Protein AF-A0A7J5Y6T3-F1 (afdb_monomer)

Radius of gyration: 36.77 Å; Cα contacts (8 Å, |Δi|>4): 49; chains: 1; bounding box: 74×50×98 Å

Secondary structure (DSSP, 8-state):
-HHHHHHHTT-TT----TT----GGGS-GGGEE-SSSS-EEPTT---------GGG----S------------S--TT---SSHHHHHHHHHHHHHHHHHHHHHHH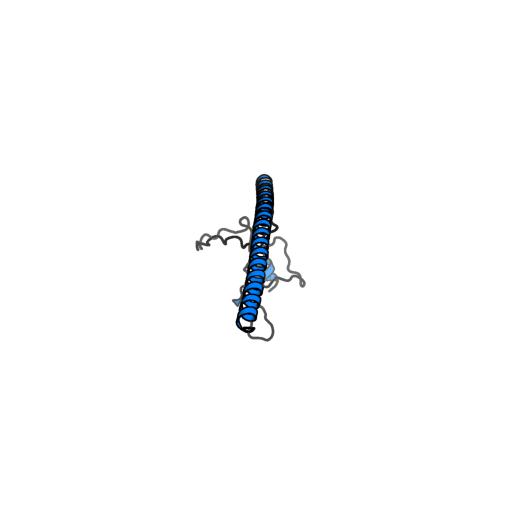HHHHHHHHHHHHHHHHHHHHHHHHHHHHHHHHHHT--

InterPro domains:
  IPR006612 THAP-type zinc finger [PF05485] (2-50)
  IPR006612 THAP-type zinc finger [PS50950] (1-50)
  IPR006612 THAP-type zinc finger [SM00980] (2-56)
  IPR026521 THAP domain-containing protein 2 [PTHR47696] (2-133)
  IPR038441 THAP-type zinc finger superfamily [G3DSA:6.20.210.20] (1-43)

Sequence (143 aa):
MRKKWEVALRREGFTASESSVICSEHFKQDDFDRTGQIVRLRDGVIPSIFSFPVHLQRDDPEASTSHSQPQPNDDHSYVLPASPTALKARLNEALARVESLDRERKNAMAREKRAKTTVRSLLGDLRKRTSLMKNSKRGLIST

Organism: Dissostichus mawsoni (NCBI:txid36200)

Foldseek 3Di:
DQVLQQVQVVDPPDDQDPPDDDDPQQFDPVQWDPVDPDTDGDPPDYRNDDPDPPVPDDDPPPDPDDDPPPPPDPPPPPDQPPDPVVNVVVVVVVVVVVVVVVVVVVVVVVVVVVVVVVVVVVVVVVVVVVVVVVVVVVVVVPD

pLDDT: mean 80.14, std 16.53, range [40.59, 98.75]

Solvent-accessible surface area (backbone atoms only — not comparable to full-atom values): 9112 Å² total; per-residue (Å²): 105,60,76,59,39,34,64,56,66,70,46,88,91,56,74,72,50,95,82,64,77,78,66,72,79,26,42,62,78,84,47,44,43,66,93,54,100,56,82,40,74,47,93,83,70,60,55,74,57,69,90,62,57,80,93,69,56,77,89,69,97,81,71,96,67,87,71,75,74,76,73,80,74,92,79,54,90,84,65,72,61,97,40,73,67,57,44,52,50,54,51,54,52,51,50,52,50,52,56,50,50,54,51,50,52,54,52,50,52,52,50,51,53,49,50,56,50,54,53,53,50,54,52,49,53,52,50,54,53,52,52,51,53,54,52,55,56,54,60,72,74,74,117

Mean predicted aligned error: 18.5 Å

Structure (mmCIF, N/CA/C/O backbone):
data_AF-A0A7J5Y6T3-F1
#
_entry.id   AF-A0A7J5Y6T3-F1
#
loop_
_atom_site.group_PDB
_atom_site.id
_atom_site.type_symbol
_atom_site.label_atom_id
_atom_site.label_alt_id
_atom_site.label_comp_id
_atom_site.label_asym_id
_atom_site.label_entity_id
_atom_site.label_seq_id
_atom_site.pdbx_PDB_ins_code
_atom_site.Cartn_x
_atom_site.Cartn_y
_atom_site.Cartn_z
_atom_site.occupancy
_atom_site.B_iso_or_equiv
_atom_site.auth_seq_id
_atom_site.auth_comp_id
_atom_site.auth_asym_id
_atom_site.auth_atom_id
_atom_site.pdbx_PDB_model_num
ATOM 1 N N . MET A 1 1 ? 14.670 -25.454 -41.495 1.00 70.69 1 MET 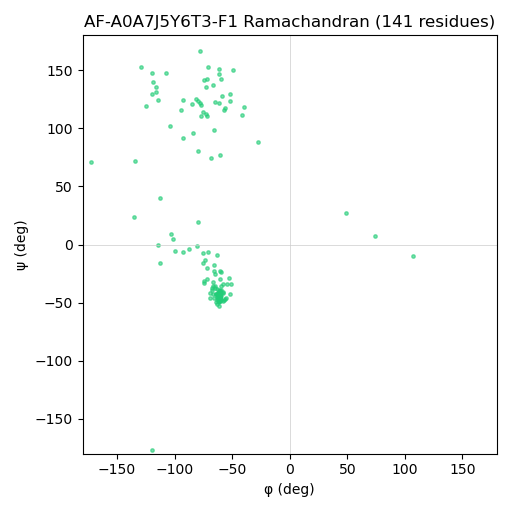A N 1
ATOM 2 C CA . MET A 1 1 ? 14.091 -24.389 -40.642 1.00 70.69 1 MET A CA 1
ATOM 3 C C . MET A 1 1 ? 15.123 -23.464 -40.021 1.00 70.69 1 MET A C 1
ATOM 5 O O . MET A 1 1 ? 15.042 -22.281 -40.304 1.00 70.69 1 MET A O 1
ATOM 9 N N . ARG A 1 2 ? 16.126 -23.955 -39.276 1.00 73.81 2 ARG A N 1
ATOM 10 C CA . ARG A 1 2 ? 17.092 -23.097 -38.550 1.00 73.81 2 ARG A CA 1
ATOM 11 C C . ARG A 1 2 ? 17.781 -22.012 -39.402 1.00 73.81 2 ARG A C 1
ATOM 13 O O . ARG A 1 2 ? 17.776 -20.859 -39.001 1.00 73.81 2 ARG A O 1
ATOM 20 N N . LYS A 1 3 ? 18.222 -22.331 -40.627 1.00 75.38 3 LYS A N 1
ATOM 21 C CA . LYS A 1 3 ? 18.773 -21.335 -41.577 1.00 75.38 3 LYS A CA 1
ATOM 22 C C . LYS A 1 3 ? 17.807 -20.188 -41.916 1.00 75.38 3 LYS A C 1
ATOM 24 O O . LYS A 1 3 ? 18.225 -19.059 -42.117 1.00 75.38 3 LYS A O 1
ATOM 29 N N . LYS A 1 4 ? 16.495 -20.457 -41.972 1.00 77.06 4 LYS A N 1
ATOM 30 C CA . LYS A 1 4 ? 15.481 -19.410 -42.198 1.00 77.06 4 LYS A CA 1
ATOM 31 C C . LYS A 1 4 ? 15.317 -18.518 -40.960 1.00 77.06 4 LYS A C 1
ATOM 33 O O . LYS A 1 4 ? 14.991 -17.345 -41.095 1.00 77.06 4 LYS A O 1
ATOM 38 N N . TRP A 1 5 ? 15.557 -19.060 -39.764 1.00 82.44 5 TRP A N 1
ATOM 39 C CA . TRP A 1 5 ? 15.479 -18.311 -38.508 1.00 82.44 5 TRP A CA 1
ATOM 40 C C . TRP A 1 5 ? 16.670 -17.371 -38.315 1.00 82.44 5 TRP A C 1
ATOM 42 O O . TRP A 1 5 ? 16.485 -16.293 -37.766 1.00 82.44 5 TRP A O 1
ATOM 52 N N . GLU A 1 6 ? 17.856 -17.724 -38.821 1.00 80.69 6 GLU A N 1
ATOM 53 C CA . GLU A 1 6 ? 19.029 -16.832 -38.831 1.00 80.69 6 GLU A CA 1
ATOM 54 C C . GLU A 1 6 ? 18.716 -15.504 -39.530 1.00 80.69 6 GLU A C 1
ATOM 56 O O . GLU A 1 6 ? 18.975 -14.431 -38.990 1.00 80.69 6 GLU A O 1
ATOM 61 N N . VAL A 1 7 ? 18.066 -15.581 -40.696 1.00 76.44 7 VAL A N 1
ATOM 62 C CA . VAL A 1 7 ? 17.660 -14.406 -41.480 1.00 76.44 7 VAL A CA 1
ATOM 63 C C . VAL A 1 7 ? 16.576 -13.598 -40.758 1.00 76.44 7 VAL A C 1
ATOM 65 O O . VAL A 1 7 ? 16.604 -12.368 -40.760 1.00 76.44 7 VAL A O 1
ATOM 68 N N . ALA A 1 8 ? 15.627 -14.276 -40.112 1.00 74.38 8 ALA A N 1
ATOM 69 C CA . ALA A 1 8 ? 14.491 -13.638 -39.449 1.00 74.38 8 ALA A CA 1
ATOM 70 C C . ALA A 1 8 ? 14.845 -12.942 -38.134 1.00 74.38 8 ALA A C 1
ATOM 72 O O . ALA A 1 8 ? 14.272 -11.902 -37.819 1.00 74.38 8 ALA A O 1
ATOM 73 N N . LEU A 1 9 ? 15.819 -13.482 -37.398 1.00 74.88 9 LEU A N 1
ATOM 74 C CA . LEU A 1 9 ? 16.324 -12.885 -36.164 1.00 74.88 9 LEU A CA 1
ATOM 75 C C . LEU A 1 9 ? 17.033 -11.548 -36.409 1.00 74.88 9 LEU A C 1
ATOM 77 O O . LEU A 1 9 ? 17.212 -10.788 -35.460 1.00 74.88 9 LEU A O 1
ATOM 81 N N . ARG A 1 10 ? 17.437 -11.259 -37.661 1.00 70.00 10 ARG A N 1
ATOM 82 C CA . ARG A 1 10 ? 18.110 -10.012 -38.078 1.00 70.00 10 ARG A CA 1
ATOM 83 C C . ARG A 1 10 ? 19.289 -9.627 -37.168 1.00 70.00 10 ARG A C 1
ATOM 85 O O . ARG A 1 10 ? 19.619 -8.453 -37.030 1.00 70.00 10 ARG A O 1
ATOM 92 N N . ARG A 1 11 ? 19.922 -10.618 -36.534 1.00 74.69 11 ARG A N 1
ATOM 93 C CA . ARG A 1 11 ? 21.048 -10.433 -35.621 1.00 74.69 11 ARG A CA 1
ATOM 94 C C . ARG A 1 11 ? 22.339 -10.603 -36.406 1.00 74.69 11 ARG A C 1
ATOM 96 O O . ARG A 1 11 ? 22.611 -11.685 -36.924 1.00 74.69 11 ARG A O 1
ATOM 103 N N . GLU A 1 12 ? 23.120 -9.534 -36.498 1.00 69.62 12 GLU A N 1
ATOM 104 C CA . GLU A 1 12 ? 24.398 -9.551 -37.207 1.00 69.62 12 GLU A CA 1
ATOM 105 C C . GLU A 1 12 ? 25.333 -10.612 -36.601 1.00 69.62 12 GLU A C 1
ATOM 107 O O . GLU A 1 12 ? 25.502 -10.692 -35.382 1.00 69.62 12 GLU A O 1
ATOM 112 N N . GLY A 1 13 ? 25.872 -11.491 -37.451 1.00 72.69 13 GLY A N 1
ATOM 113 C CA . GLY A 1 13 ? 26.763 -12.581 -37.041 1.00 72.69 13 GLY A CA 1
ATOM 114 C C . GLY A 1 13 ? 26.096 -13.771 -36.336 1.00 72.69 13 GLY A C 1
ATOM 115 O O . GLY A 1 13 ? 26.804 -14.652 -35.848 1.00 72.69 13 GLY A O 1
ATOM 116 N N . PHE A 1 14 ? 24.762 -13.846 -36.261 1.00 78.12 14 PHE A N 1
ATOM 117 C CA . PHE A 1 14 ? 24.099 -15.002 -35.653 1.00 78.12 14 PHE A CA 1
ATOM 118 C C . PHE A 1 14 ? 24.066 -16.207 -36.600 1.00 78.12 14 PHE A C 1
ATOM 120 O O . PHE A 1 14 ? 23.480 -16.151 -37.678 1.00 78.12 14 PHE A O 1
ATOM 127 N N . THR A 1 15 ? 24.645 -17.319 -36.149 1.00 78.62 15 THR A N 1
ATOM 128 C CA . THR A 1 15 ? 24.529 -18.637 -36.788 1.00 78.62 15 THR A CA 1
ATOM 129 C C . THR A 1 15 ? 23.772 -19.558 -35.836 1.00 78.62 15 THR A C 1
ATOM 131 O O . THR A 1 15 ? 24.157 -19.701 -34.674 1.00 78.62 15 THR A O 1
ATOM 134 N N . ALA A 1 16 ? 22.679 -20.159 -36.298 1.00 76.75 16 ALA A N 1
ATOM 135 C CA . ALA A 1 16 ? 21.840 -21.023 -35.487 1.00 76.75 16 ALA A CA 1
ATOM 136 C C . ALA A 1 16 ? 22.572 -22.343 -35.219 1.00 76.75 16 ALA A C 1
ATOM 138 O O . ALA A 1 16 ? 22.746 -23.176 -36.109 1.00 76.75 16 ALA A O 1
ATOM 139 N N . SER A 1 17 ? 22.971 -22.542 -33.965 1.00 79.56 17 SER A N 1
ATOM 140 C CA . SER A 1 17 ? 23.525 -23.809 -33.490 1.00 79.56 17 SER A CA 1
ATOM 141 C C . SER A 1 17 ? 22.409 -24.830 -33.244 1.00 79.56 17 SER A C 1
ATOM 143 O O . SER A 1 17 ? 21.225 -24.489 -33.179 1.00 79.56 17 SER A O 1
ATOM 145 N N . GLU A 1 18 ? 22.759 -26.104 -33.073 1.00 77.56 18 GLU A N 1
ATOM 146 C CA . GLU A 1 18 ? 21.785 -27.152 -32.742 1.00 77.56 18 GLU A CA 1
ATOM 147 C C . GLU A 1 18 ? 21.133 -26.954 -31.371 1.00 77.56 18 GLU A C 1
ATOM 149 O O . GLU A 1 18 ? 19.998 -27.379 -31.166 1.00 77.56 18 GLU A O 1
ATOM 154 N N . SER A 1 19 ? 21.827 -26.257 -30.469 1.00 80.62 19 SER A N 1
ATOM 155 C CA . SER A 1 19 ? 21.327 -25.849 -29.156 1.00 80.62 19 SER A CA 1
ATOM 156 C C . SER A 1 19 ? 20.579 -24.513 -29.170 1.00 80.62 19 SER A C 1
ATOM 158 O O . SER A 1 19 ? 20.056 -24.095 -28.137 1.00 80.62 19 SER A O 1
ATOM 160 N N . SER A 1 20 ? 20.520 -23.815 -30.310 1.00 79.12 20 SER A N 1
ATOM 161 C CA . SER A 1 20 ? 19.794 -22.550 -30.409 1.00 79.12 20 SER A CA 1
ATOM 162 C C . SER A 1 20 ? 18.290 -22.803 -30.398 1.00 79.12 20 SER A C 1
ATOM 164 O O . SER A 1 20 ? 17.721 -23.355 -31.340 1.00 79.12 20 SER A O 1
ATOM 166 N N . VAL A 1 21 ? 17.650 -22.359 -29.322 1.00 83.56 21 VAL A N 1
ATOM 167 C CA . VAL A 1 21 ? 16.203 -22.424 -29.124 1.00 83.56 21 VAL A CA 1
ATOM 168 C C . VAL A 1 21 ? 15.590 -21.033 -29.249 1.00 83.56 21 VAL A C 1
ATOM 170 O O . VAL A 1 21 ? 16.221 -20.033 -28.910 1.00 83.56 21 VAL A O 1
ATOM 173 N N . ILE A 1 22 ? 14.357 -20.973 -29.749 1.00 82.06 22 ILE A N 1
ATOM 174 C CA . ILE A 1 22 ? 13.567 -19.743 -29.851 1.00 82.06 22 ILE A CA 1
ATOM 175 C C . ILE A 1 22 ? 12.300 -19.949 -29.027 1.00 82.06 22 ILE A C 1
ATOM 177 O O . ILE A 1 22 ? 11.620 -20.965 -29.181 1.00 82.06 22 ILE A O 1
ATOM 181 N N . CYS A 1 23 ? 11.998 -18.998 -28.144 1.00 83.06 23 CYS A N 1
ATOM 182 C CA . CYS A 1 23 ? 10.793 -19.031 -27.321 1.00 83.06 23 CYS A CA 1
ATOM 183 C C . CYS A 1 23 ? 9.529 -18.996 -28.195 1.00 83.06 23 CYS A C 1
ATOM 185 O O . CYS A 1 23 ? 9.495 -18.331 -29.231 1.00 83.06 23 CYS A O 1
ATOM 187 N N . SER A 1 24 ? 8.464 -19.671 -27.754 1.00 85.12 24 SER A N 1
ATOM 188 C CA . SER A 1 24 ? 7.184 -19.736 -28.475 1.00 85.12 24 SER A CA 1
ATOM 189 C C . SER A 1 24 ? 6.532 -18.369 -28.708 1.00 85.12 24 SER A C 1
ATOM 191 O O . SER A 1 24 ? 5.762 -18.222 -29.647 1.00 85.12 24 SER A O 1
ATOM 193 N N . GLU A 1 25 ? 6.855 -17.372 -27.882 1.00 82.88 25 GLU A N 1
ATOM 194 C CA . GLU A 1 25 ? 6.362 -15.991 -27.990 1.00 82.88 25 GLU A CA 1
ATOM 195 C C . GLU A 1 25 ? 6.745 -15.307 -29.313 1.00 82.88 25 GLU A C 1
ATOM 197 O O . GLU A 1 25 ? 6.055 -14.402 -29.772 1.00 82.88 25 GLU A O 1
ATOM 202 N N . HIS A 1 26 ? 7.802 -15.778 -29.980 1.00 86.94 26 HIS A N 1
ATOM 203 C CA . HIS A 1 26 ? 8.239 -15.222 -31.261 1.00 86.94 26 HIS A CA 1
ATOM 204 C C . HIS A 1 26 ? 7.434 -15.725 -32.472 1.00 86.94 26 HIS A C 1
ATOM 206 O O . HIS A 1 26 ? 7.684 -15.302 -33.606 1.00 86.94 26 HIS A O 1
ATOM 212 N N . PHE A 1 27 ? 6.464 -16.611 -32.247 1.00 85.69 27 PHE A N 1
ATOM 213 C CA . PHE A 1 27 ? 5.630 -17.231 -33.272 1.00 85.69 27 PHE A CA 1
ATOM 214 C C . PHE A 1 27 ? 4.155 -16.897 -33.043 1.00 85.69 27 PHE A C 1
ATOM 216 O O . PHE A 1 27 ? 3.712 -16.736 -31.903 1.00 85.69 27 PHE A O 1
ATOM 223 N N . LYS A 1 28 ? 3.369 -16.789 -34.119 1.00 85.31 28 LYS A N 1
ATOM 224 C CA . LYS A 1 28 ? 1.928 -16.537 -33.992 1.00 85.31 28 LYS A CA 1
ATOM 225 C C . LYS A 1 28 ? 1.248 -17.790 -33.454 1.00 85.31 28 LYS A C 1
ATOM 227 O O . LYS A 1 28 ? 1.701 -18.906 -33.688 1.00 85.31 28 LYS A O 1
ATOM 232 N N . GLN A 1 29 ? 0.122 -17.630 -32.762 1.00 84.19 29 GLN A N 1
ATOM 233 C CA . GLN A 1 29 ? -0.599 -18.789 -32.222 1.00 84.19 29 GLN A CA 1
ATOM 234 C C . GLN A 1 29 ? -1.067 -19.766 -33.317 1.00 84.19 29 GLN A C 1
ATOM 236 O O . GLN A 1 29 ? -1.094 -20.970 -33.064 1.00 84.19 29 GLN A O 1
ATOM 241 N N . ASP A 1 30 ? -1.352 -19.267 -34.523 1.00 84.94 30 ASP A N 1
ATOM 242 C CA . ASP A 1 30 ? -1.808 -20.053 -35.683 1.00 84.94 30 ASP A CA 1
ATOM 243 C C . ASP A 1 30 ? -0.706 -20.925 -36.309 1.00 84.94 30 ASP A C 1
ATOM 245 O O . ASP A 1 30 ? -0.982 -21.924 -36.987 1.00 84.94 30 ASP A O 1
ATOM 249 N N . ASP A 1 31 ? 0.553 -20.578 -36.041 1.00 86.69 31 ASP A N 1
ATOM 250 C CA . ASP A 1 31 ? 1.721 -21.308 -36.524 1.00 86.69 31 ASP A CA 1
ATOM 251 C C . ASP A 1 31 ? 1.928 -22.643 -35.790 1.00 86.69 31 ASP A C 1
ATOM 253 O O . ASP A 1 31 ? 2.715 -23.492 -36.224 1.00 86.69 31 ASP A O 1
ATOM 257 N N . PHE A 1 32 ? 1.227 -22.833 -34.668 1.00 87.81 32 PHE A N 1
ATOM 258 C CA . PHE A 1 32 ? 1.295 -24.041 -33.863 1.00 87.81 32 PHE A CA 1
ATOM 259 C C . PHE A 1 32 ? 0.215 -25.044 -34.273 1.00 87.81 32 PHE A C 1
ATOM 261 O O . PHE A 1 32 ? -0.987 -24.788 -34.191 1.00 87.81 32 PHE A O 1
ATOM 268 N N . ASP A 1 33 ? 0.650 -26.249 -34.616 1.00 86.19 33 ASP A N 1
ATOM 269 C CA . ASP A 1 33 ? -0.210 -27.411 -34.762 1.00 86.19 33 ASP A CA 1
ATOM 270 C C . ASP A 1 33 ? -0.570 -27.969 -33.385 1.00 86.19 33 ASP A C 1
ATOM 272 O O . ASP A 1 33 ? 0.265 -28.556 -32.690 1.00 86.19 33 ASP A O 1
ATOM 276 N N . ARG A 1 34 ? -1.842 -27.813 -33.007 1.00 85.81 34 ARG A N 1
ATOM 277 C CA . ARG A 1 34 ? -2.421 -28.370 -31.769 1.00 85.81 34 ARG A CA 1
ATOM 278 C C . ARG A 1 34 ? -3.242 -29.643 -31.996 1.00 85.81 34 ARG A C 1
ATOM 280 O O . ARG A 1 34 ? -3.829 -30.167 -31.062 1.00 85.81 34 ARG A O 1
ATOM 287 N N . THR A 1 35 ? -3.279 -30.159 -33.224 1.00 82.56 35 THR A N 1
ATOM 288 C CA . THR A 1 35 ? -4.097 -31.324 -33.616 1.00 82.56 35 THR A CA 1
ATOM 289 C C . THR A 1 35 ? -3.580 -32.656 -33.043 1.00 82.56 35 THR A C 1
ATOM 291 O O . THR A 1 35 ? -4.219 -33.688 -33.216 1.00 82.56 35 THR A O 1
ATOM 294 N N . GLY A 1 36 ? -2.415 -32.674 -32.382 1.00 76.06 36 GLY A N 1
ATOM 295 C CA . GLY A 1 36 ? -1.810 -33.880 -31.804 1.00 76.06 36 GLY A CA 1
ATOM 296 C C . GLY A 1 36 ? -1.610 -33.809 -30.287 1.00 76.06 36 GLY A C 1
ATOM 297 O O . GLY A 1 36 ? -1.941 -32.820 -29.647 1.00 76.06 36 GLY A O 1
ATOM 298 N N . GLN A 1 37 ? -1.001 -34.857 -29.717 1.00 78.56 37 GLN A N 1
ATOM 299 C CA . GLN A 1 37 ? -0.632 -34.915 -28.290 1.00 78.56 37 GLN A CA 1
ATOM 300 C C . GLN A 1 37 ? 0.447 -33.895 -27.886 1.00 78.56 37 GLN A C 1
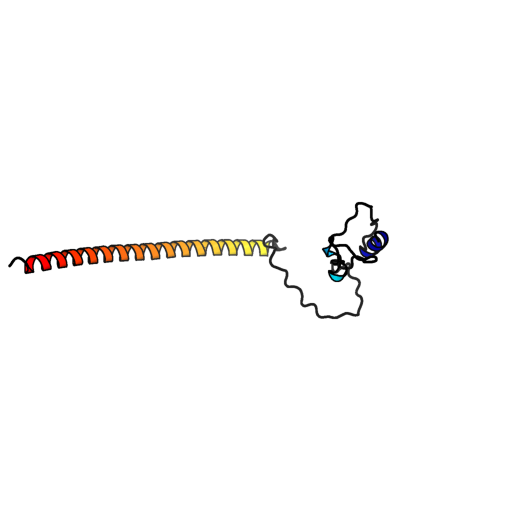ATOM 302 O O . GLN A 1 37 ? 0.554 -33.550 -26.713 1.00 78.56 37 GLN A O 1
ATOM 307 N N . ILE A 1 38 ? 1.250 -33.422 -28.844 1.00 82.50 38 ILE A N 1
ATOM 308 C CA . ILE A 1 38 ? 2.285 -32.406 -28.633 1.00 82.50 38 ILE A CA 1
ATOM 309 C C . ILE A 1 38 ? 1.990 -31.178 -29.489 1.00 82.50 38 ILE A C 1
ATOM 311 O O . ILE A 1 38 ? 1.609 -31.308 -30.655 1.00 82.50 38 ILE A O 1
ATOM 315 N N . VAL A 1 39 ? 2.212 -29.997 -28.915 1.00 85.38 39 VAL A N 1
ATOM 316 C CA . VAL A 1 39 ? 2.184 -28.732 -29.651 1.00 85.38 39 VAL A CA 1
ATOM 317 C C . VAL A 1 39 ? 3.489 -28.617 -30.430 1.00 85.38 39 VAL A C 1
ATOM 319 O O . VAL A 1 39 ? 4.569 -28.636 -29.842 1.00 85.38 39 VAL A O 1
ATOM 322 N N . ARG A 1 40 ? 3.396 -28.517 -31.756 1.00 86.94 40 ARG A N 1
ATOM 323 C CA . ARG A 1 40 ? 4.560 -28.393 -32.644 1.00 86.94 40 ARG A CA 1
ATOM 324 C C . ARG A 1 40 ? 4.382 -27.211 -33.587 1.00 86.94 40 ARG A C 1
ATOM 326 O O . ARG A 1 40 ? 3.256 -26.852 -33.906 1.00 86.94 40 ARG A O 1
ATOM 333 N N . LEU A 1 41 ? 5.479 -26.615 -34.039 1.00 87.75 41 LEU A N 1
ATOM 334 C CA . LEU A 1 41 ? 5.416 -25.634 -35.120 1.00 87.75 41 LEU A CA 1
ATOM 335 C C . LEU A 1 41 ? 5.171 -26.327 -36.458 1.00 87.75 41 LEU A C 1
ATOM 337 O O . LEU A 1 41 ? 5.744 -27.388 -36.716 1.00 87.75 41 LEU A O 1
ATOM 341 N N . ARG A 1 42 ? 4.358 -25.695 -37.307 1.00 86.38 42 ARG A N 1
ATOM 342 C CA . ARG A 1 42 ? 4.158 -26.121 -38.695 1.00 86.38 42 ARG A CA 1
ATOM 343 C C . ARG A 1 42 ? 5.470 -26.059 -39.479 1.00 86.38 42 ARG A C 1
ATOM 345 O O . ARG A 1 42 ? 6.343 -25.222 -39.221 1.00 86.38 42 ARG A O 1
ATOM 352 N N . ASP A 1 43 ? 5.591 -26.927 -40.479 1.00 82.50 43 ASP A N 1
ATOM 353 C CA . ASP A 1 43 ? 6.743 -26.914 -41.375 1.00 82.50 43 ASP A CA 1
ATOM 354 C C . ASP A 1 43 ? 6.758 -25.609 -42.187 1.00 82.50 43 ASP A C 1
ATOM 356 O O . ASP A 1 43 ? 5.802 -25.258 -42.870 1.00 82.50 43 ASP A O 1
ATOM 360 N N . GLY A 1 44 ? 7.847 -24.854 -42.077 1.00 79.62 44 GLY A N 1
ATOM 361 C CA . GLY A 1 44 ? 8.106 -23.659 -42.879 1.00 79.62 44 GLY A CA 1
ATOM 362 C C . GLY A 1 44 ? 7.967 -22.357 -42.111 1.00 79.62 44 GLY A C 1
ATOM 363 O O . GLY A 1 44 ? 8.399 -21.330 -42.632 1.00 79.62 44 GLY A O 1
ATOM 364 N N . VAL A 1 45 ? 7.439 -22.402 -40.885 1.00 83.25 45 VAL A N 1
ATOM 365 C CA . VAL A 1 45 ? 7.200 -21.212 -40.068 1.00 83.25 45 VAL A CA 1
ATOM 366 C C . VAL A 1 45 ? 8.513 -20.554 -39.653 1.00 83.25 45 VAL A C 1
ATOM 368 O O . VAL A 1 45 ? 9.489 -21.191 -39.237 1.00 83.25 45 VAL A O 1
ATOM 371 N N . ILE A 1 46 ? 8.507 -19.232 -39.748 1.00 82.69 46 ILE A N 1
ATOM 372 C CA . ILE A 1 46 ? 9.598 -18.354 -39.365 1.00 82.69 46 ILE A CA 1
ATOM 373 C C . ILE A 1 46 ? 9.101 -17.479 -38.205 1.00 82.69 46 ILE A C 1
ATOM 375 O O . ILE A 1 46 ? 7.979 -16.980 -38.291 1.00 82.69 46 ILE A O 1
ATOM 379 N N . PRO A 1 47 ? 9.894 -17.275 -37.136 1.00 81.69 47 PRO A N 1
ATOM 380 C CA . PRO A 1 47 ? 9.512 -16.362 -36.068 1.00 81.69 47 PRO A CA 1
ATOM 381 C C . PRO A 1 47 ? 9.367 -14.955 -36.650 1.00 81.69 47 PRO A C 1
ATOM 383 O O . PRO A 1 47 ? 10.298 -14.432 -37.263 1.00 81.69 47 PRO A O 1
ATOM 386 N N . SER A 1 48 ? 8.183 -14.368 -36.511 1.00 77.25 48 SER A N 1
ATOM 387 C CA . SER A 1 48 ? 7.865 -13.044 -37.058 1.00 77.25 48 SER A CA 1
ATOM 388 C C . SER A 1 48 ? 7.638 -11.999 -35.971 1.00 77.25 48 SER A C 1
ATOM 390 O O . SER A 1 48 ? 7.609 -10.808 -36.263 1.00 77.25 48 SER A O 1
ATOM 392 N N . ILE A 1 49 ? 7.418 -12.433 -34.727 1.00 77.19 49 ILE A N 1
ATOM 393 C CA . ILE A 1 49 ? 7.110 -11.546 -33.607 1.00 77.19 49 ILE A CA 1
ATOM 394 C C . ILE A 1 49 ? 8.427 -11.187 -32.920 1.00 77.19 49 ILE A C 1
ATOM 396 O O . ILE A 1 49 ? 8.908 -11.885 -32.029 1.00 77.19 49 ILE A O 1
ATOM 400 N N . PHE A 1 50 ? 9.025 -10.086 -33.362 1.00 75.69 50 PHE A N 1
ATOM 401 C CA . PHE A 1 50 ? 10.189 -9.487 -32.722 1.00 75.69 50 PHE A CA 1
ATOM 402 C C . PHE A 1 50 ? 9.886 -8.028 -32.396 1.00 75.69 50 PHE A C 1
ATOM 404 O O . PHE A 1 50 ? 9.629 -7.220 -33.288 1.00 75.69 50 PHE A O 1
ATOM 411 N N . SER A 1 51 ? 9.935 -7.676 -31.113 1.00 66.94 51 SER A N 1
ATOM 412 C CA . SER A 1 51 ? 9.852 -6.290 -30.661 1.00 66.94 51 SER A CA 1
ATOM 413 C C . SER A 1 51 ? 11.215 -5.619 -30.841 1.00 66.94 51 SER A C 1
ATOM 415 O O . SER A 1 51 ? 12.010 -5.527 -29.904 1.00 66.94 51 SER A O 1
ATOM 417 N N . PHE A 1 52 ? 11.520 -5.195 -32.068 1.00 66.19 52 PHE A N 1
ATOM 418 C CA . PHE A 1 52 ? 12.732 -4.425 -32.325 1.00 66.19 52 PHE A CA 1
ATOM 419 C C . PHE A 1 52 ? 12.576 -2.999 -31.764 1.00 66.19 52 PHE A C 1
ATOM 421 O O . PHE A 1 52 ? 11.525 -2.384 -31.970 1.00 66.19 52 PHE A O 1
ATOM 428 N N . PRO A 1 53 ? 13.595 -2.459 -31.068 1.00 67.75 53 PRO A N 1
ATOM 429 C CA . PRO A 1 53 ? 13.653 -1.051 -30.690 1.00 67.75 53 PRO A CA 1
ATOM 430 C C . PRO A 1 53 ? 13.378 -0.122 -31.878 1.00 67.75 53 PRO A C 1
ATOM 432 O O . PRO A 1 53 ? 13.742 -0.450 -33.003 1.00 67.75 53 PRO A O 1
ATOM 435 N N . VAL A 1 54 ? 12.809 1.061 -31.622 1.00 62.16 54 VAL A N 1
ATOM 436 C CA . VAL A 1 54 ? 12.390 2.038 -32.654 1.00 62.16 54 VAL A CA 1
ATOM 437 C C . VAL A 1 54 ? 13.499 2.350 -33.672 1.00 62.16 54 VAL A C 1
ATOM 439 O O . VAL A 1 54 ? 13.228 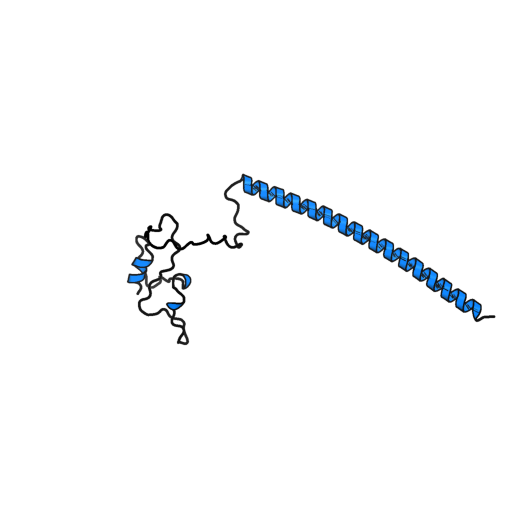2.497 -34.853 1.00 62.16 54 VAL A O 1
ATOM 442 N N . HIS A 1 55 ? 14.765 2.360 -33.246 1.00 64.81 55 HIS A N 1
ATOM 443 C CA . HIS A 1 55 ? 15.924 2.613 -34.114 1.00 64.81 55 HIS A CA 1
ATOM 444 C C . HIS A 1 55 ? 16.320 1.436 -35.035 1.00 64.81 55 HIS A C 1
ATOM 446 O O . HIS A 1 55 ? 17.216 1.584 -35.860 1.00 64.81 55 HIS A O 1
ATOM 452 N N . LEU A 1 56 ? 15.697 0.263 -34.878 1.00 61.50 56 LEU A N 1
ATOM 453 C CA . LEU A 1 56 ? 15.909 -0.949 -35.685 1.00 61.50 56 LEU A CA 1
ATOM 454 C C . LEU A 1 56 ? 14.669 -1.332 -36.510 1.00 61.50 56 LEU A C 1
ATOM 456 O O . LEU A 1 56 ? 14.695 -2.326 -37.242 1.00 61.50 56 LEU A O 1
ATOM 460 N N . GLN A 1 57 ? 13.584 -0.563 -36.403 1.00 66.38 57 GLN A N 1
ATOM 461 C CA . GLN A 1 57 ? 12.408 -0.715 -37.250 1.00 66.38 57 GLN A CA 1
ATOM 462 C C . GLN A 1 57 ? 12.708 -0.045 -38.595 1.00 66.38 57 GLN A C 1
ATOM 464 O O . GLN A 1 57 ? 13.119 1.110 -38.644 1.00 66.38 57 GLN A O 1
ATOM 469 N N . ARG A 1 58 ? 12.584 -0.794 -39.694 1.00 57.62 58 ARG A N 1
ATOM 470 C CA . ARG A 1 58 ? 12.592 -0.200 -41.034 1.00 57.62 58 ARG A CA 1
ATOM 471 C C . ARG A 1 58 ? 11.184 0.319 -41.290 1.00 57.62 58 ARG A C 1
ATOM 473 O O . ARG A 1 58 ? 10.238 -0.452 -41.149 1.00 57.62 58 ARG A O 1
ATOM 480 N N . ASP A 1 59 ? 11.075 1.595 -41.630 1.00 46.97 59 ASP A N 1
ATOM 481 C CA . ASP A 1 59 ? 9.829 2.205 -42.077 1.00 46.97 59 ASP A CA 1
ATOM 482 C C . ASP A 1 59 ? 9.417 1.585 -43.420 1.00 46.97 59 ASP A C 1
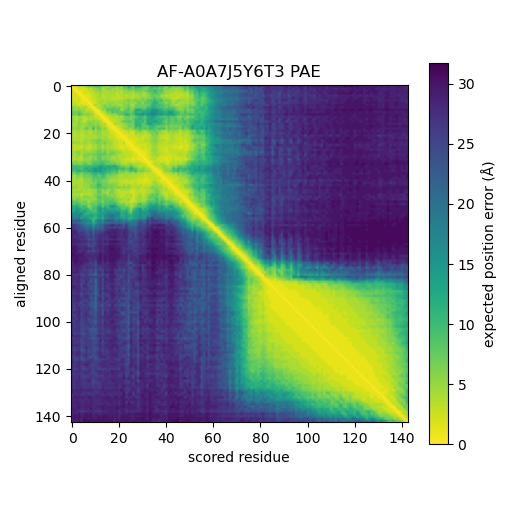ATOM 484 O O . ASP A 1 59 ? 9.926 1.964 -44.474 1.00 46.97 59 ASP A O 1
ATOM 488 N N . ASP A 1 60 ? 8.507 0.613 -43.389 1.00 48.16 60 ASP A N 1
ATOM 489 C CA . ASP A 1 60 ? 7.691 0.287 -44.557 1.00 48.16 60 ASP A CA 1
ATOM 490 C C . ASP A 1 60 ? 6.483 1.253 -44.550 1.00 48.16 60 ASP A C 1
ATOM 492 O O . ASP A 1 60 ? 5.737 1.281 -43.566 1.00 48.16 60 ASP A O 1
ATOM 496 N N . PRO A 1 61 ? 6.259 2.076 -45.595 1.00 48.25 61 PRO A N 1
ATOM 497 C CA . PRO A 1 61 ? 5.289 3.176 -45.557 1.00 48.25 61 PRO A CA 1
ATOM 498 C C . PRO A 1 61 ? 3.816 2.761 -45.754 1.00 48.25 61 PRO A C 1
ATOM 500 O O . PRO A 1 61 ? 2.980 3.606 -46.063 1.00 48.25 61 PRO A O 1
ATOM 503 N N . GLU A 1 62 ? 3.451 1.493 -45.556 1.00 46.81 62 GLU A N 1
ATOM 504 C CA . GLU A 1 62 ? 2.077 1.013 -45.760 1.00 46.81 62 GLU A CA 1
ATOM 505 C C . GLU A 1 62 ? 1.595 0.114 -44.614 1.00 46.81 62 GLU A C 1
ATOM 507 O O . GLU A 1 62 ? 1.439 -1.092 -44.755 1.00 46.81 62 GLU A O 1
ATOM 512 N N . ALA A 1 63 ? 1.341 0.718 -43.453 1.00 41.06 63 ALA A N 1
ATOM 513 C CA . ALA A 1 63 ? 0.288 0.286 -42.527 1.00 41.06 63 ALA A CA 1
ATOM 514 C C . ALA A 1 63 ? 0.142 1.307 -41.392 1.00 41.06 63 ALA A C 1
ATOM 516 O O . ALA A 1 63 ? 0.447 1.038 -40.231 1.00 41.06 63 ALA A O 1
ATOM 517 N N . SER A 1 64 ? -0.393 2.485 -41.711 1.00 46.69 64 SER A N 1
ATOM 518 C CA . SER A 1 64 ? -0.982 3.381 -40.712 1.00 46.69 64 SER A CA 1
ATOM 519 C C . SER A 1 64 ? -2.266 2.753 -40.167 1.00 46.69 64 SER A C 1
ATOM 521 O O . SER A 1 64 ? -3.369 3.157 -40.518 1.00 46.69 64 SER A O 1
ATOM 523 N N . THR A 1 65 ? -2.136 1.731 -39.321 1.00 40.59 65 THR A N 1
ATOM 524 C CA . THR A 1 65 ? -3.221 1.304 -38.437 1.00 40.59 65 THR A CA 1
ATOM 525 C C . THR A 1 65 ? -2.885 1.809 -37.051 1.00 40.59 65 THR A C 1
ATOM 527 O O . THR A 1 65 ? -2.030 1.254 -36.369 1.00 40.59 65 THR A O 1
ATOM 530 N N . SER A 1 66 ? -3.554 2.897 -36.680 1.00 47.59 66 SER A N 1
ATOM 531 C CA . SER A 1 66 ? -3.635 3.521 -35.364 1.00 47.59 66 SER A CA 1
ATOM 532 C C . SER A 1 66 ? -3.440 2.522 -34.218 1.00 47.59 66 SER A C 1
ATOM 534 O O . SER A 1 66 ? -4.394 1.942 -33.706 1.00 47.59 66 SER A O 1
ATOM 536 N N . HIS A 1 67 ? -2.194 2.304 -33.805 1.00 43.12 67 HIS A N 1
ATOM 537 C CA . HIS A 1 67 ? -1.906 1.661 -32.536 1.00 43.12 67 HIS A CA 1
ATOM 538 C C . HIS A 1 67 ? -1.963 2.755 -31.488 1.00 43.12 67 HIS A C 1
ATOM 540 O O . HIS A 1 67 ? -1.010 3.506 -31.282 1.00 43.12 67 HIS A O 1
ATOM 546 N N . SER A 1 68 ? -3.129 2.854 -30.850 1.00 45.06 68 SER A N 1
ATOM 547 C CA . SER A 1 68 ? -3.240 3.375 -29.496 1.00 45.06 68 SER A CA 1
ATOM 548 C C . SER A 1 68 ? -2.079 2.792 -28.702 1.00 45.06 68 SER A C 1
ATOM 550 O O . SER A 1 68 ? -2.005 1.579 -28.511 1.00 45.06 68 SER A O 1
ATOM 552 N N . GLN A 1 69 ? -1.141 3.659 -28.333 1.00 41.53 69 GLN A N 1
ATOM 553 C CA . GLN A 1 69 ? -0.024 3.355 -27.457 1.00 41.53 69 GLN A CA 1
ATOM 554 C C . GLN A 1 69 ? -0.525 2.436 -26.332 1.00 41.53 69 GLN A C 1
ATOM 556 O O . GLN A 1 69 ? -1.426 2.855 -25.594 1.00 41.53 69 GLN A O 1
ATOM 561 N N . PRO A 1 70 ? -0.012 1.197 -26.201 1.00 46.22 70 PRO A N 1
ATOM 562 C CA . PRO A 1 70 ? -0.333 0.378 -25.049 1.00 46.22 70 PRO A CA 1
ATOM 563 C C . PRO A 1 70 ? 0.055 1.195 -23.822 1.00 46.22 70 PRO A C 1
ATOM 565 O O . PRO A 1 70 ? 1.214 1.595 -23.676 1.00 46.22 70 PRO A O 1
ATOM 568 N N . GLN A 1 71 ? -0.930 1.519 -22.985 1.00 44.88 71 GLN A N 1
ATOM 569 C CA . GLN A 1 71 ? -0.653 2.008 -21.644 1.00 44.88 71 GLN A CA 1
ATOM 570 C C . GLN A 1 71 ? 0.306 0.985 -21.020 1.00 44.88 71 GLN A C 1
ATOM 572 O O . GLN A 1 71 ? -0.002 -0.209 -21.069 1.00 44.88 71 GLN A O 1
ATOM 577 N N . PRO A 1 72 ? 1.491 1.402 -20.546 1.00 55.50 72 PRO A N 1
ATOM 578 C CA . PRO A 1 72 ? 2.434 0.470 -19.958 1.00 55.50 72 PRO A CA 1
ATOM 579 C C . PRO A 1 72 ? 1.726 -0.229 -18.800 1.00 55.50 72 PRO A C 1
ATOM 581 O O . PRO A 1 72 ? 1.300 0.424 -17.851 1.00 55.50 72 PRO A O 1
ATOM 584 N N . ASN A 1 73 ? 1.540 -1.543 -18.938 1.00 46.38 73 ASN A N 1
ATOM 585 C CA . ASN A 1 73 ? 0.963 -2.387 -17.905 1.00 46.38 73 ASN A CA 1
ATOM 586 C C . ASN A 1 73 ? 1.713 -2.153 -16.586 1.00 46.38 73 ASN A C 1
ATOM 588 O O . ASN A 1 73 ? 2.944 -2.220 -16.534 1.00 46.38 73 ASN A O 1
ATOM 592 N N . ASP A 1 74 ? 0.940 -1.895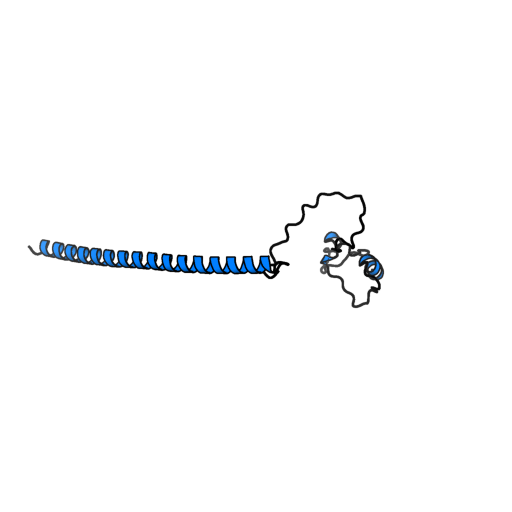 -15.534 1.00 56.44 74 ASP A N 1
ATOM 593 C CA . ASP A 1 74 ? 1.351 -1.825 -14.135 1.00 56.44 74 ASP A CA 1
ATOM 594 C C . ASP A 1 74 ? 1.934 -3.169 -13.649 1.00 56.44 74 ASP A C 1
ATOM 596 O O . ASP A 1 74 ? 1.280 -3.922 -12.933 1.00 56.44 74 ASP A O 1
ATOM 600 N N . ASP A 1 75 ? 3.182 -3.476 -14.012 1.00 51.03 75 ASP A N 1
ATOM 601 C CA . ASP A 1 75 ? 3.997 -4.497 -13.321 1.00 51.03 75 ASP A CA 1
ATOM 602 C C . ASP A 1 75 ? 5.443 -4.029 -13.066 1.00 51.03 75 ASP A C 1
ATOM 604 O O . ASP A 1 75 ? 6.401 -4.781 -12.897 1.00 51.03 75 ASP A O 1
ATOM 608 N N . HIS A 1 76 ? 5.617 -2.712 -13.025 1.00 66.50 76 HIS A N 1
ATOM 609 C CA . HIS A 1 76 ? 6.905 -2.055 -12.832 1.00 66.50 76 HIS A CA 1
ATOM 610 C C . HIS A 1 76 ? 6.970 -1.319 -11.489 1.00 66.50 76 HIS A C 1
ATOM 612 O O . HIS A 1 76 ? 7.545 -0.238 -11.386 1.00 66.50 76 HIS A O 1
ATOM 618 N N . SER A 1 77 ? 6.413 -1.922 -10.431 1.00 65.00 77 SER A N 1
ATOM 619 C CA . SER A 1 77 ? 6.429 -1.385 -9.055 1.00 65.00 77 SER A CA 1
ATOM 620 C C . SER A 1 77 ? 7.846 -1.018 -8.564 1.00 65.00 77 SER A C 1
ATOM 622 O O . SER A 1 77 ? 8.032 -0.075 -7.790 1.00 65.00 77 SER A O 1
ATOM 624 N N . TYR A 1 78 ? 8.869 -1.705 -9.082 1.00 69.44 78 TYR A N 1
ATOM 625 C CA . TYR A 1 78 ? 10.282 -1.490 -8.763 1.00 69.44 78 TYR A CA 1
ATOM 626 C C . TYR A 1 78 ? 11.016 -0.512 -9.699 1.00 69.44 78 TYR A C 1
ATOM 628 O O . TYR A 1 78 ? 12.175 -0.187 -9.436 1.00 69.44 78 TYR A O 1
ATOM 636 N N . VAL A 1 79 ? 10.398 -0.025 -10.783 1.00 77.94 79 VAL A N 1
ATOM 637 C CA . VAL A 1 79 ? 11.073 0.900 -11.703 1.00 77.94 79 VAL A CA 1
ATOM 638 C C . VAL A 1 79 ? 11.151 2.283 -11.058 1.00 77.94 79 VAL A C 1
ATOM 640 O O . VAL A 1 79 ? 10.153 2.961 -10.775 1.00 77.94 79 VAL A O 1
ATOM 643 N N . LEU A 1 80 ? 12.384 2.697 -10.774 1.00 69.88 80 LEU A N 1
ATOM 644 C CA . LEU A 1 80 ? 12.669 4.027 -10.260 1.00 69.88 80 LEU A CA 1
ATOM 645 C C . LEU A 1 80 ? 12.475 5.052 -11.388 1.00 69.88 80 LEU A C 1
ATOM 647 O O . LEU A 1 80 ? 12.814 4.764 -12.537 1.00 69.88 80 LEU A O 1
ATOM 651 N N . PRO A 1 81 ? 11.938 6.252 -11.098 1.00 72.88 81 PRO A N 1
ATOM 652 C CA . PRO A 1 81 ? 11.830 7.294 -12.109 1.00 72.88 81 PRO A CA 1
ATOM 653 C C . PRO A 1 81 ? 13.231 7.638 -12.613 1.00 72.88 81 PRO A C 1
ATOM 655 O O . PRO A 1 81 ? 14.160 7.739 -11.814 1.00 72.88 81 PRO A O 1
ATOM 658 N N . ALA A 1 82 ? 13.374 7.907 -13.910 1.00 76.12 82 ALA A N 1
ATOM 659 C CA . ALA A 1 82 ? 14.670 8.223 -14.516 1.00 76.12 82 ALA A CA 1
ATOM 660 C C . ALA A 1 82 ? 15.329 9.516 -13.976 1.00 76.12 82 ALA A C 1
ATOM 662 O O . ALA A 1 82 ? 16.481 9.792 -14.291 1.00 76.12 82 ALA A O 1
ATOM 663 N N . SER A 1 83 ? 14.619 10.315 -13.164 1.00 86.25 83 SER A N 1
ATOM 664 C CA . SER A 1 83 ? 15.115 11.575 -12.602 1.00 86.25 83 SER A CA 1
ATOM 665 C C . SER A 1 83 ? 15.217 11.533 -11.067 1.00 86.25 83 SER A C 1
ATOM 667 O O . SER A 1 83 ? 14.220 11.225 -10.399 1.00 86.25 83 SER A O 1
ATOM 669 N N . PRO A 1 84 ? 16.362 11.941 -10.479 1.00 91.19 84 PRO A N 1
ATOM 670 C CA . PRO A 1 84 ? 16.538 12.049 -9.027 1.00 91.19 84 PRO A CA 1
ATOM 671 C C . PRO A 1 84 ? 15.485 12.926 -8.329 1.00 91.19 84 PRO A C 1
ATOM 673 O O . PRO A 1 84 ? 15.062 12.628 -7.211 1.00 91.19 84 PRO A O 1
ATOM 676 N N . THR A 1 85 ? 15.013 13.987 -8.990 1.00 91.88 85 THR A N 1
ATOM 677 C CA . THR A 1 85 ? 13.980 14.884 -8.445 1.00 91.88 85 THR A CA 1
ATOM 678 C C . THR A 1 85 ? 12.640 14.168 -8.297 1.00 91.88 85 THR A C 1
ATOM 680 O O . THR A 1 85 ? 11.977 14.294 -7.267 1.00 91.88 85 THR A O 1
ATOM 683 N N . ALA A 1 86 ? 12.261 13.368 -9.296 1.00 87.94 86 ALA A N 1
ATOM 684 C CA . ALA A 1 86 ? 11.032 12.582 -9.264 1.00 87.94 86 ALA A CA 1
ATOM 685 C C . ALA A 1 86 ? 11.088 11.479 -8.191 1.00 87.94 86 ALA A C 1
ATOM 687 O O . ALA A 1 86 ? 10.092 11.230 -7.512 1.00 87.94 86 ALA A O 1
ATOM 688 N N . LEU A 1 87 ? 12.260 10.868 -7.970 1.00 89.31 87 LEU A N 1
ATOM 689 C CA . LEU A 1 87 ? 12.473 9.926 -6.866 1.00 89.31 87 LEU A CA 1
ATOM 690 C C . LEU A 1 87 ? 12.262 10.604 -5.501 1.00 89.31 87 LEU A C 1
ATOM 692 O O . LEU A 1 87 ? 11.525 10.090 -4.659 1.00 89.31 87 LEU A O 1
ATOM 696 N N . LYS A 1 88 ? 12.870 11.779 -5.292 1.0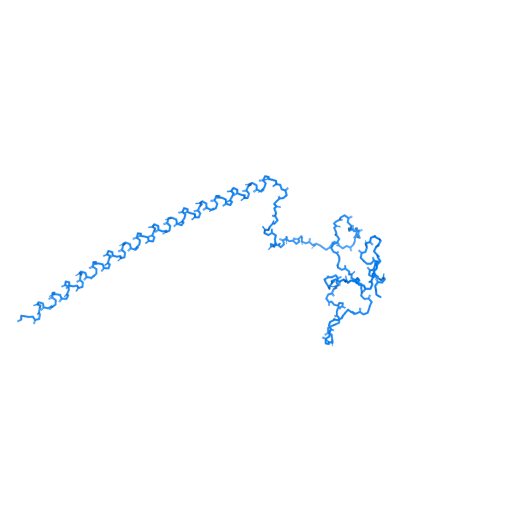0 93.12 88 LYS A N 1
ATOM 697 C CA . LYS A 1 88 ? 12.732 12.546 -4.045 1.00 93.12 88 LYS A CA 1
ATOM 698 C C . LYS A 1 88 ? 11.280 12.954 -3.785 1.00 93.12 88 LYS A C 1
ATOM 700 O O . LYS A 1 88 ? 10.816 12.860 -2.651 1.00 93.12 88 LYS A O 1
ATOM 705 N N . ALA A 1 89 ? 10.557 13.371 -4.824 1.00 94.00 89 ALA A N 1
ATOM 706 C CA . ALA A 1 89 ? 9.139 13.699 -4.720 1.00 94.00 89 ALA A CA 1
ATOM 707 C C . ALA A 1 89 ? 8.307 12.488 -4.266 1.00 94.00 89 ALA A C 1
ATOM 709 O O . ALA A 1 89 ? 7.565 12.602 -3.292 1.00 94.00 89 ALA A O 1
ATOM 710 N N . ARG A 1 90 ? 8.500 11.314 -4.891 1.00 91.00 90 ARG A N 1
ATOM 711 C CA . ARG A 1 90 ? 7.832 10.058 -4.490 1.00 91.00 90 ARG A CA 1
ATOM 712 C C . ARG A 1 90 ? 8.126 9.680 -3.038 1.00 91.00 90 ARG A C 1
ATOM 714 O O . ARG A 1 90 ? 7.222 9.245 -2.329 1.00 91.00 90 ARG A O 1
ATOM 721 N N . LEU A 1 91 ? 9.371 9.849 -2.589 1.00 94.12 91 LEU A N 1
ATOM 722 C CA . LEU A 1 91 ? 9.751 9.572 -1.203 1.00 94.12 91 LEU A CA 1
ATOM 723 C C . LEU A 1 91 ? 9.028 10.508 -0.227 1.00 94.12 91 LEU A C 1
ATOM 725 O O . LEU A 1 91 ? 8.419 10.037 0.728 1.00 94.12 91 LEU A O 1
ATOM 729 N N . ASN A 1 92 ? 9.050 11.817 -0.483 1.00 96.81 92 ASN A N 1
ATOM 730 C CA . ASN A 1 92 ? 8.365 12.796 0.364 1.00 96.81 92 ASN A CA 1
ATOM 731 C C . ASN A 1 92 ? 6.856 12.539 0.425 1.00 96.81 92 ASN A C 1
ATOM 733 O O . ASN A 1 92 ? 6.254 12.609 1.492 1.00 96.81 92 ASN A O 1
ATOM 737 N N . GLU A 1 93 ? 6.249 12.201 -0.709 1.00 96.75 93 GLU A N 1
ATOM 738 C CA . GLU A 1 93 ? 4.837 11.844 -0.792 1.00 96.75 93 GLU A CA 1
ATOM 739 C C . GLU A 1 93 ? 4.526 10.566 0.008 1.00 96.75 93 GLU A C 1
ATOM 741 O O . GLU A 1 93 ? 3.539 10.508 0.742 1.00 96.75 93 GLU A O 1
ATOM 746 N N . ALA A 1 94 ? 5.386 9.546 -0.079 1.00 96.69 94 ALA A N 1
ATOM 747 C CA . ALA A 1 94 ? 5.254 8.329 0.715 1.00 96.69 94 ALA A CA 1
ATOM 748 C C . ALA A 1 94 ? 5.368 8.609 2.222 1.00 96.69 94 ALA A C 1
ATOM 750 O O . ALA A 1 94 ? 4.547 8.112 2.991 1.00 96.69 94 ALA A O 1
ATOM 751 N N . LEU A 1 95 ? 6.320 9.448 2.639 1.00 98.06 95 LEU A N 1
ATOM 752 C CA . LEU A 1 95 ? 6.462 9.868 4.035 1.00 98.06 95 LEU A CA 1
ATOM 753 C C . LEU A 1 95 ? 5.224 10.633 4.523 1.00 98.06 95 LEU A C 1
ATOM 755 O O . LEU A 1 95 ? 4.684 10.312 5.581 1.00 98.06 95 LEU A O 1
ATOM 759 N N . ALA A 1 96 ? 4.710 11.571 3.723 1.00 98.31 96 ALA A N 1
ATOM 760 C CA . ALA A 1 96 ? 3.497 12.318 4.051 1.00 98.31 96 ALA A CA 1
ATOM 761 C C . ALA A 1 96 ? 2.271 11.398 4.205 1.00 98.31 96 ALA A C 1
ATOM 763 O O . ALA A 1 96 ? 1.469 11.573 5.127 1.00 98.31 96 ALA A O 1
ATOM 764 N N . ARG A 1 97 ? 2.138 10.378 3.344 1.00 98.25 97 ARG A N 1
ATOM 765 C CA . ARG A 1 97 ? 1.092 9.350 3.477 1.00 98.25 97 ARG A CA 1
ATOM 766 C C . ARG A 1 97 ? 1.209 8.580 4.790 1.00 98.25 97 ARG A C 1
ATOM 768 O O . ARG A 1 97 ? 0.200 8.411 5.470 1.00 98.25 97 ARG A O 1
ATOM 775 N N . VAL A 1 98 ? 2.415 8.144 5.158 1.00 98.62 98 VAL A N 1
ATOM 776 C CA . VAL A 1 98 ? 2.655 7.415 6.416 1.00 98.62 98 VAL A CA 1
ATOM 777 C C . VAL A 1 98 ? 2.270 8.271 7.623 1.00 98.62 98 VAL A C 1
ATOM 779 O O . VAL A 1 98 ? 1.525 7.806 8.485 1.00 98.62 98 VAL A O 1
ATOM 782 N N . GLU A 1 99 ? 2.686 9.539 7.663 1.00 98.62 99 GLU A N 1
ATOM 783 C CA . GLU A 1 99 ? 2.316 10.444 8.756 1.00 98.62 99 GLU A CA 1
ATOM 784 C C . GLU A 1 99 ? 0.803 10.663 8.861 1.00 98.62 99 GLU A C 1
ATOM 786 O O . GLU A 1 99 ? 0.250 10.691 9.965 1.00 98.62 99 GLU A O 1
ATOM 791 N N . SER A 1 100 ? 0.124 10.825 7.722 1.00 98.56 100 SER A N 1
ATOM 792 C CA . SER A 1 100 ? -1.331 10.987 7.673 1.00 98.56 100 SER A CA 1
ATOM 793 C C . SER A 1 100 ? -2.046 9.760 8.245 1.00 98.56 100 SER A C 1
ATOM 795 O O . SER A 1 100 ? -2.879 9.887 9.148 1.00 98.56 100 SER A O 1
ATOM 797 N N . LEU A 1 101 ? -1.655 8.564 7.797 1.00 98.56 101 LEU A N 1
ATOM 798 C CA . LEU A 1 101 ? -2.223 7.301 8.269 1.00 98.56 101 LEU A CA 1
ATOM 799 C C . LEU A 1 101 ? -1.989 7.092 9.767 1.00 98.56 101 LEU A C 1
ATOM 801 O O . LEU A 1 101 ? -2.892 6.655 10.479 1.00 98.56 101 LEU A O 1
ATOM 805 N N . ASP A 1 102 ? -0.819 7.458 10.287 1.00 98.69 102 ASP A N 1
ATOM 806 C CA . ASP A 1 102 ? -0.546 7.365 11.721 1.00 98.69 102 ASP A CA 1
ATOM 807 C C . ASP A 1 102 ? -1.430 8.303 12.553 1.00 98.69 102 ASP A C 1
ATOM 809 O O . ASP A 1 102 ? -1.887 7.933 13.643 1.00 98.69 102 ASP A O 1
ATOM 813 N N . ARG A 1 103 ? -1.713 9.513 12.054 1.00 98.69 103 ARG A N 1
ATOM 814 C CA . ARG A 1 103 ? -2.668 10.434 12.694 1.00 98.69 103 ARG A CA 1
ATOM 815 C C . ARG A 1 103 ? -4.080 9.863 12.652 1.00 98.69 103 ARG A C 1
ATOM 817 O O . ARG A 1 103 ? -4.765 9.861 13.677 1.00 98.69 103 ARG A O 1
ATOM 824 N N . GLU A 1 104 ? -4.506 9.341 11.506 1.00 98.69 104 GLU A N 1
ATOM 825 C CA . GLU A 1 104 ? -5.822 8.725 11.354 1.00 98.69 104 GLU A CA 1
ATOM 826 C C . GLU A 1 104 ? -5.993 7.519 12.285 1.00 98.69 104 GLU A C 1
ATOM 828 O O . GLU A 1 104 ? -6.992 7.438 13.004 1.00 98.69 104 GLU A O 1
ATOM 833 N N . ARG A 1 105 ? -4.986 6.642 12.370 1.00 98.62 105 ARG A N 1
ATOM 834 C CA . ARG A 1 105 ? -4.962 5.498 13.290 1.00 98.62 105 ARG A CA 1
ATOM 835 C C . ARG A 1 105 ? -5.134 5.943 14.738 1.00 98.62 105 ARG A C 1
ATOM 837 O O . ARG A 1 105 ? -5.958 5.388 15.465 1.00 98.62 105 ARG A O 1
AT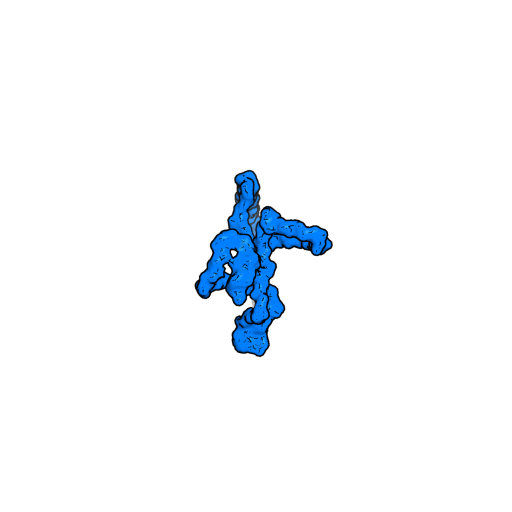OM 844 N N . LYS A 1 106 ? -4.385 6.961 15.174 1.00 98.62 106 LYS A N 1
ATOM 845 C CA . LYS A 1 106 ? -4.504 7.523 16.532 1.00 98.62 106 LYS A CA 1
ATOM 846 C C . LYS A 1 106 ? -5.909 8.077 16.784 1.00 98.62 106 LYS A C 1
ATOM 848 O O . LYS A 1 106 ? -6.498 7.801 17.831 1.00 98.62 106 LYS A O 1
ATOM 853 N N . ASN A 1 107 ? -6.478 8.793 15.816 1.00 98.75 107 ASN A N 1
ATOM 854 C CA . ASN A 1 107 ? -7.835 9.331 15.906 1.00 98.75 107 ASN A CA 1
ATOM 855 C C . ASN A 1 107 ? -8.891 8.219 15.979 1.00 98.75 107 ASN A C 1
ATOM 857 O O . ASN A 1 107 ? -9.814 8.298 16.795 1.00 98.75 107 ASN A O 1
ATOM 861 N N . ALA A 1 108 ? -8.744 7.164 15.175 1.00 98.69 108 ALA A N 1
ATOM 862 C CA . ALA A 1 108 ? -9.615 5.995 15.190 1.00 98.69 108 ALA A CA 1
ATOM 863 C C . ALA A 1 108 ? -9.578 5.285 16.551 1.00 98.69 108 ALA A C 1
ATOM 865 O O . ALA A 1 108 ? -10.630 5.087 17.161 1.00 98.69 108 ALA A O 1
ATOM 866 N N . MET A 1 109 ? -8.382 5.032 17.088 1.00 98.62 109 MET A N 1
ATOM 867 C CA . MET A 1 109 ? -8.194 4.455 18.425 1.00 98.62 109 MET A CA 1
ATOM 868 C C . MET A 1 109 ? -8.851 5.308 19.521 1.00 98.62 109 MET A C 1
ATOM 870 O O . MET A 1 109 ? -9.499 4.787 20.431 1.00 98.62 109 MET A O 1
ATOM 874 N N . ALA A 1 110 ? -8.735 6.637 19.438 1.00 98.69 110 ALA A N 1
ATOM 875 C CA . ALA A 1 110 ? -9.373 7.543 20.389 1.00 98.69 110 ALA A CA 1
ATOM 876 C C . ALA A 1 110 ? -10.910 7.528 20.284 1.00 98.69 110 ALA A C 1
ATOM 878 O O . ALA A 1 110 ? -11.600 7.619 21.304 1.00 98.69 110 ALA A O 1
ATOM 879 N N . ARG A 1 111 ? -11.471 7.415 19.070 1.00 98.62 111 ARG A N 1
ATOM 880 C CA . ARG A 1 111 ? -12.921 7.236 18.861 1.00 98.62 111 ARG A CA 1
ATOM 881 C C . ARG A 1 111 ? -13.401 5.924 19.473 1.00 98.62 111 ARG A C 1
ATOM 883 O O . ARG A 1 111 ? -14.356 5.933 20.247 1.00 98.62 111 ARG A O 1
ATOM 890 N N . GLU A 1 112 ? -12.696 4.831 19.207 1.00 98.69 112 GLU A N 1
ATOM 891 C CA . GLU A 1 112 ? -13.025 3.515 19.752 1.00 98.69 112 GLU A CA 1
ATOM 892 C C . GLU A 1 112 ? -12.970 3.508 21.288 1.00 98.69 112 GLU A C 1
ATOM 894 O O . GLU A 1 112 ? -13.895 3.035 21.948 1.00 98.69 112 GLU A O 1
ATOM 899 N N . LYS A 1 113 ? -11.931 4.105 21.887 1.00 98.75 113 LYS A N 1
ATOM 900 C CA . LYS A 1 113 ? -11.797 4.216 23.348 1.00 98.75 113 LYS A CA 1
ATOM 901 C C . LYS A 1 113 ? -12.953 4.995 23.983 1.00 98.75 113 LYS A C 1
ATOM 903 O O . LYS A 1 113 ? -13.447 4.600 25.046 1.00 98.75 113 LYS A O 1
ATOM 908 N N . ARG A 1 114 ? -13.395 6.084 23.343 1.00 98.56 114 ARG A N 1
ATOM 909 C CA . ARG A 1 114 ? -14.566 6.859 23.786 1.00 98.56 114 ARG A CA 1
ATOM 910 C C . ARG A 1 114 ? -15.830 6.010 23.719 1.00 98.56 114 ARG A C 1
ATOM 912 O O . ARG A 1 114 ? -16.487 5.856 24.743 1.00 98.56 114 ARG A O 1
ATOM 919 N N . ALA A 1 115 ? -16.088 5.367 22.580 1.00 98.56 115 ALA A N 1
ATOM 920 C CA . ALA A 1 115 ? -17.243 4.490 22.403 1.00 98.56 115 ALA A CA 1
ATOM 921 C C . ALA A 1 115 ? -17.279 3.362 23.451 1.00 98.56 115 ALA A C 1
ATOM 923 O O . ALA A 1 115 ? -18.288 3.174 24.128 1.00 98.56 115 ALA A O 1
ATOM 924 N N . LYS A 1 116 ? -16.151 2.674 23.682 1.00 98.56 116 LYS A N 1
ATOM 925 C CA . LYS A 1 116 ? -16.032 1.631 24.719 1.00 98.56 116 LYS A CA 1
ATOM 926 C C . LYS A 1 116 ? -16.308 2.161 26.124 1.00 98.56 116 LYS A C 1
ATOM 928 O O . LYS A 1 116 ? -16.846 1.445 26.966 1.00 98.56 116 LYS A O 1
ATOM 933 N N . THR A 1 117 ? -15.918 3.396 26.416 1.00 98.56 117 THR A N 1
ATOM 934 C CA . THR A 1 117 ? -16.195 4.021 27.717 1.00 98.56 117 THR A CA 1
ATOM 935 C C . THR A 1 117 ? -17.681 4.320 27.879 1.00 98.56 117 THR A C 1
ATOM 937 O O . THR A 1 117 ? -18.257 3.935 28.894 1.00 98.56 117 THR A O 1
ATOM 940 N N . THR A 1 118 ? -18.318 4.892 26.857 1.00 98.50 118 THR A N 1
ATOM 941 C CA . THR A 1 118 ? -19.765 5.135 26.843 1.00 98.50 118 THR A CA 1
ATOM 942 C C . THR A 1 118 ? -20.555 3.839 27.022 1.00 98.50 118 THR A C 1
ATOM 944 O O . THR A 1 118 ? -21.410 3.764 27.900 1.00 98.50 118 THR A O 1
ATOM 947 N N . VAL A 1 119 ? -20.225 2.786 26.266 1.00 98.56 119 VAL A N 1
ATOM 948 C CA . VAL A 1 119 ? -20.898 1.479 26.369 1.00 98.56 119 VAL A CA 1
ATOM 949 C C . VAL A 1 119 ? -20.764 0.886 27.774 1.00 98.56 119 VAL A C 1
ATOM 951 O O . VAL A 1 119 ? -21.752 0.413 28.334 1.00 98.56 119 VAL A O 1
ATOM 954 N N . ARG A 1 120 ? -19.570 0.945 28.382 1.00 98.50 120 ARG A N 1
ATOM 955 C CA . ARG A 1 120 ? -19.360 0.463 29.759 1.00 98.50 120 ARG A CA 1
ATOM 956 C C . ARG A 1 120 ? -20.212 1.223 30.779 1.00 98.50 120 ARG A C 1
ATOM 958 O O . ARG A 1 120 ? -20.782 0.581 31.657 1.00 98.50 120 ARG A O 1
ATOM 965 N N . SER A 1 121 ? -20.326 2.547 30.645 1.00 98.31 121 SER A N 1
ATOM 966 C CA . SER A 1 121 ? -21.183 3.370 31.512 1.00 98.31 121 SER A CA 1
ATOM 967 C C . SER A 1 121 ? -22.650 2.958 31.395 1.00 98.31 121 SER A C 1
ATOM 969 O O . SER A 1 121 ? -23.268 2.600 32.395 1.00 98.31 121 SER A O 1
ATOM 971 N N . LEU A 1 122 ? -23.179 2.909 30.167 1.00 98.25 122 LEU A N 1
ATOM 972 C CA . LEU A 1 122 ? -24.575 2.545 29.907 1.00 98.25 122 LEU A CA 1
ATOM 973 C C . LEU A 1 122 ? -24.906 1.139 30.417 1.00 98.25 122 LEU A C 1
ATOM 975 O O . LEU A 1 122 ? -25.972 0.912 30.987 1.00 98.25 122 LEU A O 1
ATOM 979 N N . LEU A 1 123 ? -23.979 0.188 30.266 1.00 98.25 123 LEU A N 1
ATOM 980 C CA . LEU A 1 123 ? -24.149 -1.164 30.794 1.00 98.25 123 LEU A CA 1
ATOM 981 C C . LEU A 1 123 ? -24.237 -1.174 32.329 1.00 98.25 123 LEU A C 1
ATOM 983 O O . LEU A 1 123 ? -25.031 -1.930 32.898 1.00 98.25 123 LEU A O 1
ATOM 987 N N . GLY A 1 124 ? -23.443 -0.335 33.000 1.00 97.94 124 GLY A N 1
ATOM 988 C CA . GLY A 1 124 ? -23.518 -0.126 34.445 1.00 97.94 124 GLY A CA 1
ATOM 989 C C . GLY A 1 124 ? -24.880 0.419 34.881 1.00 97.94 124 GLY A C 1
ATOM 990 O O . GLY A 1 124 ? -25.512 -0.145 35.780 1.00 97.94 124 GLY A O 1
ATOM 991 N N . ASP A 1 125 ? -25.373 1.447 34.191 1.00 97.75 125 ASP A N 1
ATOM 992 C CA . ASP A 1 125 ? -26.669 2.073 34.476 1.00 97.75 125 ASP A CA 1
ATOM 993 C C . ASP A 1 125 ? -27.835 1.096 34.279 1.00 97.75 125 ASP A C 1
ATOM 995 O O . ASP A 1 125 ? -28.707 0.966 35.147 1.00 97.75 125 ASP A O 1
ATOM 999 N N . LEU A 1 126 ? -27.823 0.335 33.179 1.00 97.25 126 LEU A N 1
ATOM 1000 C CA . LEU A 1 126 ? -28.826 -0.695 32.898 1.00 97.25 126 LEU A CA 1
ATOM 1001 C C . LEU A 1 126 ? -28.824 -1.797 33.961 1.00 97.25 126 LEU A C 1
ATOM 1003 O O . LEU A 1 126 ? -29.892 -2.231 34.409 1.00 97.25 126 LEU A O 1
ATOM 1007 N N . ARG A 1 127 ? -27.642 -2.230 34.417 1.00 96.94 127 ARG A N 1
ATOM 1008 C CA . ARG A 1 127 ? -27.520 -3.221 35.494 1.00 96.94 127 ARG A CA 1
ATOM 1009 C C . ARG A 1 127 ? -28.115 -2.691 36.796 1.00 96.94 127 ARG A C 1
ATOM 1011 O O . ARG A 1 127 ? -28.911 -3.392 37.421 1.00 96.94 127 ARG A O 1
ATOM 1018 N N . LYS A 1 128 ? -27.791 -1.451 37.175 1.00 96.38 128 LYS A N 1
ATOM 1019 C CA . LYS A 1 128 ? -28.333 -0.804 38.379 1.00 96.38 128 LYS A CA 1
ATOM 1020 C C . LYS A 1 128 ? -29.856 -0.700 38.312 1.00 96.38 128 LYS A C 1
ATOM 1022 O O . LYS A 1 128 ? -30.539 -1.115 39.248 1.00 96.38 128 LYS A O 1
ATOM 1027 N N . ARG A 1 129 ? -30.399 -0.224 37.187 1.00 94.69 129 ARG A N 1
ATOM 1028 C CA . ARG A 1 129 ? -31.850 -0.103 36.973 1.00 94.69 129 ARG A CA 1
ATOM 1029 C C . ARG A 1 129 ? -32.558 -1.457 37.045 1.00 94.69 129 ARG A C 1
ATOM 1031 O O . ARG A 1 129 ? -33.616 -1.565 37.660 1.00 94.69 129 ARG A O 1
ATOM 1038 N N . THR A 1 130 ? -31.950 -2.499 36.482 1.00 94.94 130 THR A N 1
ATOM 1039 C CA . THR A 1 130 ? -32.486 -3.866 36.539 1.00 94.94 130 THR A CA 1
ATOM 1040 C C . THR A 1 130 ? -32.550 -4.390 37.975 1.00 94.94 130 THR A C 1
ATOM 1042 O O . THR A 1 130 ? -33.560 -4.978 38.363 1.00 94.94 130 THR A O 1
ATOM 1045 N N . SER A 1 131 ? -31.512 -4.154 38.784 1.00 91.81 131 SER A N 1
ATOM 1046 C CA . SER A 1 131 ? -31.511 -4.523 40.206 1.00 91.81 131 SER A CA 1
ATOM 1047 C C . SER A 1 131 ? -32.596 -3.786 40.995 1.00 91.81 131 SER A C 1
ATOM 1049 O O . SER A 1 131 ? -33.332 -4.416 41.751 1.00 91.81 131 SER A O 1
ATOM 1051 N N . LEU A 1 132 ? -32.759 -2.477 40.769 1.00 91.75 132 LEU A N 1
ATOM 1052 C CA . LEU A 1 132 ? -33.807 -1.679 41.417 1.00 91.75 132 LEU A CA 1
ATOM 1053 C C . LEU A 1 132 ? -35.213 -2.193 41.078 1.00 91.75 132 LEU A C 1
ATOM 1055 O O . LEU A 1 132 ? -36.032 -2.383 41.975 1.00 91.75 132 LEU A O 1
ATOM 1059 N N . MET A 1 133 ? -35.475 -2.496 39.803 1.00 88.12 133 MET A N 1
ATOM 1060 C CA . MET A 1 133 ? -36.758 -3.060 39.371 1.00 88.12 133 MET A CA 1
ATOM 1061 C C . MET A 1 133 ? -37.036 -4.423 40.022 1.00 88.12 133 MET A C 1
ATOM 1063 O O . MET A 1 133 ? -38.162 -4.682 40.441 1.00 88.12 133 MET A O 1
ATOM 1067 N N . LYS A 1 134 ? -36.029 -5.302 40.125 1.00 88.25 134 LYS A N 1
ATOM 1068 C CA . LYS A 1 134 ? -36.178 -6.605 40.796 1.00 88.25 134 LYS A CA 1
ATOM 1069 C C . LYS A 1 134 ? -36.519 -6.443 42.279 1.00 88.25 134 LYS A C 1
ATOM 1071 O O . LYS A 1 134 ? -37.385 -7.159 42.771 1.00 88.25 134 LYS A O 1
ATOM 1076 N N . ASN A 1 135 ? -35.872 -5.506 42.969 1.00 82.00 135 ASN A N 1
ATOM 1077 C CA . ASN A 1 135 ? -36.108 -5.260 44.392 1.00 82.00 135 ASN A CA 1
ATOM 1078 C C . ASN A 1 135 ? -37.491 -4.642 44.644 1.00 82.00 135 ASN A C 1
ATOM 1080 O O . ASN A 1 135 ? -38.196 -5.091 45.541 1.00 82.00 135 ASN A O 1
ATOM 1084 N N . SER A 1 136 ? -37.912 -3.685 43.811 1.00 79.81 136 SER A N 1
ATOM 1085 C CA . SER A 1 136 ? -39.257 -3.098 43.877 1.00 79.81 136 SER A CA 1
ATOM 1086 C C . SER A 1 136 ? -40.347 -4.154 43.667 1.00 79.81 136 SER A C 1
ATOM 1088 O O . SER A 1 136 ? -41.286 -4.220 44.454 1.00 79.81 136 SER A O 1
ATOM 1090 N N . LYS A 1 137 ? -40.180 -5.050 42.681 1.00 78.88 137 LYS A N 1
ATOM 1091 C CA . LYS A 1 137 ? -41.119 -6.159 42.461 1.00 78.88 137 LYS A CA 1
ATOM 1092 C C . LYS A 1 137 ? -41.224 -7.084 43.671 1.00 78.88 137 LYS A C 1
ATOM 1094 O O . LYS A 1 137 ? -42.333 -7.459 43.999 1.00 78.88 137 LYS A O 1
ATOM 1099 N N . ARG A 1 138 ? -40.118 -7.424 44.349 1.00 74.69 138 ARG A N 1
ATOM 1100 C CA . ARG A 1 138 ? -40.137 -8.288 45.551 1.00 74.69 138 ARG A CA 1
ATOM 1101 C C . ARG A 1 138 ? -40.867 -7.656 46.740 1.00 74.69 138 ARG A C 1
ATOM 1103 O O . ARG A 1 138 ? -41.534 -8.377 47.468 1.00 74.69 138 ARG A O 1
ATOM 1110 N N . GLY A 1 139 ? -40.760 -6.339 46.922 1.00 71.06 139 GLY A N 1
ATOM 1111 C CA . GLY A 1 139 ? -41.465 -5.630 47.997 1.00 71.06 139 GLY A CA 1
ATOM 1112 C C . GLY A 1 139 ? -42.989 -5.623 47.832 1.00 71.06 139 GLY A C 1
ATOM 1113 O O . GLY A 1 139 ? -43.700 -5.690 48.823 1.00 71.06 139 GLY A O 1
ATOM 1114 N N . LEU A 1 140 ? -43.482 -5.614 46.589 1.00 68.50 140 LEU A N 1
ATOM 1115 C CA . LEU A 1 140 ? -44.917 -5.623 46.258 1.00 68.50 140 LEU A CA 1
ATOM 1116 C C . LEU A 1 140 ? -45.609 -6.987 46.436 1.00 68.50 140 LEU A C 1
ATOM 1118 O O . LEU A 1 140 ? -46.829 -7.038 46.447 1.00 68.50 140 LEU A O 1
ATOM 1122 N N . ILE A 1 141 ? -44.854 -8.086 46.538 1.00 67.88 141 ILE A N 1
ATOM 1123 C CA . ILE A 1 141 ? -45.390 -9.457 46.700 1.00 67.88 141 ILE A CA 1
ATOM 1124 C C . ILE A 1 141 ? -45.345 -9.933 48.159 1.00 67.88 141 ILE A C 1
ATOM 1126 O O . ILE A 1 141 ? -45.791 -11.037 48.450 1.00 67.88 141 ILE A O 1
ATOM 1130 N N . SER A 1 142 ? -44.744 -9.146 49.056 1.00 56.94 142 SER A N 1
ATOM 1131 C CA . SER A 1 142 ? -44.502 -9.517 50.458 1.00 56.94 142 SER A CA 1
ATOM 1132 C C . SER A 1 142 ? -45.480 -8.861 51.446 1.00 56.94 142 SER A C 1
ATOM 1134 O O . SER A 1 142 ? -45.255 -8.944 52.653 1.00 56.94 142 SER A O 1
ATOM 1136 N N . THR A 1 143 ? -46.528 -8.209 50.943 1.00 50.50 143 THR A N 1
ATOM 1137 C CA . THR A 1 143 ? -47.634 -7.592 51.695 1.00 50.50 143 THR A CA 1
ATOM 1138 C C . THR A 1 143 ? -48.941 -8.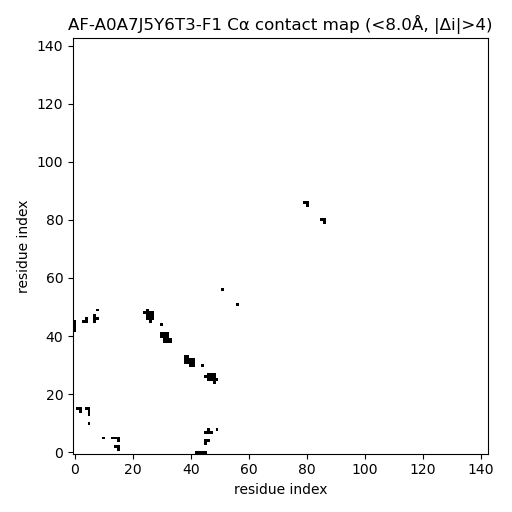251 51.306 1.00 50.50 143 THR A C 1
ATOM 1140 O O . THR A 1 143 ? -49.735 -8.551 52.218 1.00 50.50 143 THR A O 1
#

Nearest PDB structures (foldseek):
  2d8r-assembly1_A  TM=7.671E-01  e=2.215E-02  Homo sapiens